Protein AF-A0A059LSE4-F1 (afdb_monomer_lite)

Sequence (154 aa):
MNDGGHTAAQIEDPAGVVIYENKAAPTGHFTFVSGDSEGEYKLCFTARDYPTAQIVRINMDWRVGASAHDWERVAKKDNLNFIETEILKLEALVHEIHMELQTIRRREETMRDITEATNARVAHFSIGVLLVCVGLAGWQLYYLQRFFKRKKIL

Secondary structure (DSSP, 8-state):
-------EEEEE-TTS-EEEEESS-SS--------S--S--EEEEE-SSHHHHHH---------GGGGS-HHHHTTTS---HHHHHHHHHHHHHHHHHHHHHHHHHHHHHHHHHHHHHHHHHHHHHHHHHHHHHHHHHHHHHHHHHHHHHHT--

Radiu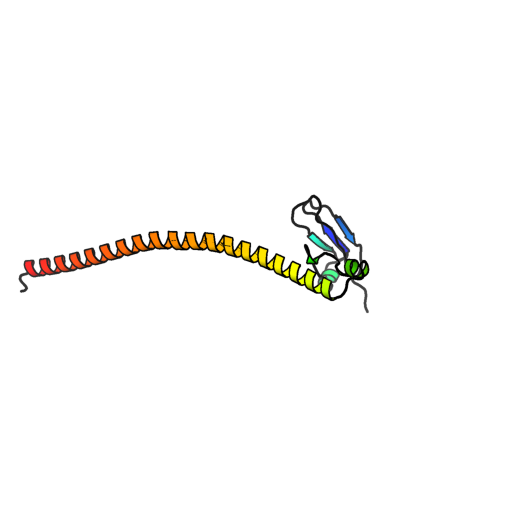s of gyration: 35.2 Å; chains: 1; bounding box: 65×52×97 Å

Foldseek 3Di:
DDDQFFKKKFKAAPVRDTPDIDGGDSDDDDDDDNPPGPDDMDIDIDGPDDVSVVPDDDDDDDDDDPRRDPVVVVPPPDPDDPVVVVVVVVVVVVVVVVVVVVVVVVVVVVVVVVVVVVVVVVVVVVVVVVVVVVVVVVVVVVVVVVVCVVVVPD

pLDDT: mean 77.62, std 14.36, range [34.19, 97.94]

Structure (mmCIF, N/CA/C/O backbone):
data_AF-A0A059LSE4-F1
#
_entry.id   AF-A0A059LSE4-F1
#
loop_
_atom_site.group_PDB
_atom_site.id
_atom_site.type_symbol
_atom_site.label_atom_id
_atom_site.label_alt_id
_atom_site.label_comp_id
_atom_site.label_asym_id
_atom_site.label_entity_id
_atom_site.label_seq_id
_atom_site.pdbx_PDB_ins_code
_atom_site.Cartn_x
_atom_site.Cartn_y
_atom_site.Cartn_z
_atom_site.occupancy
_atom_site.B_iso_or_equiv
_atom_site.auth_seq_id
_atom_site.auth_comp_id
_atom_site.auth_asym_id
_atom_site.auth_atom_id
_atom_site.pdbx_PDB_model_num
ATOM 1 N N . MET A 1 1 ? 33.864 -21.633 -27.897 1.00 34.19 1 MET A N 1
ATOM 2 C CA . MET A 1 1 ? 32.503 -21.825 -27.356 1.00 34.19 1 MET A CA 1
ATOM 3 C C . MET A 1 1 ? 31.979 -20.476 -26.900 1.00 34.19 1 MET A C 1
ATOM 5 O O . MET A 1 1 ? 32.442 -20.002 -25.876 1.00 34.19 1 MET A O 1
ATOM 9 N N . ASN A 1 2 ? 31.116 -19.833 -27.681 1.00 40.62 2 ASN A N 1
ATOM 10 C CA . ASN A 1 2 ? 30.269 -18.718 -27.238 1.00 40.62 2 ASN A CA 1
ATOM 11 C C . ASN A 1 2 ? 29.229 -18.485 -28.338 1.00 40.62 2 ASN A C 1
ATOM 13 O O . ASN A 1 2 ? 29.301 -17.515 -29.087 1.00 40.62 2 ASN A O 1
ATOM 17 N N . ASP A 1 3 ? 28.315 -19.441 -28.485 1.00 43.75 3 ASP A N 1
ATOM 18 C CA . ASP A 1 3 ? 27.163 -19.263 -29.360 1.00 43.75 3 ASP A CA 1
ATOM 19 C C . ASP A 1 3 ? 26.127 -18.437 -28.601 1.00 43.75 3 ASP A C 1
ATOM 21 O O . ASP A 1 3 ? 25.542 -18.881 -27.611 1.00 43.75 3 ASP A O 1
ATOM 25 N N . GLY A 1 4 ? 25.983 -17.184 -29.035 1.00 50.06 4 GLY A N 1
ATOM 26 C CA . GLY A 1 4 ? 24.984 -16.250 -28.543 1.00 50.06 4 GLY A CA 1
ATOM 27 C C . GLY A 1 4 ? 23.594 -16.858 -28.676 1.00 50.06 4 GLY A C 1
ATOM 28 O O . GLY A 1 4 ? 23.140 -17.165 -29.778 1.00 50.06 4 GLY A O 1
ATOM 29 N N . GLY A 1 5 ? 22.936 -17.047 -27.533 1.00 54.81 5 GLY A N 1
ATOM 30 C CA . GLY A 1 5 ? 21.588 -17.587 -27.458 1.00 54.81 5 GLY A CA 1
ATOM 31 C C . GLY A 1 5 ? 20.630 -16.757 -28.306 1.00 54.81 5 GLY A C 1
ATOM 32 O O . GLY A 1 5 ? 20.422 -15.574 -28.055 1.00 54.81 5 GLY A O 1
ATOM 33 N N . HIS A 1 6 ? 20.056 -17.388 -29.325 1.00 65.75 6 HIS A N 1
ATOM 34 C CA . HIS A 1 6 ? 19.029 -16.809 -30.179 1.00 65.75 6 HIS A CA 1
ATOM 35 C C . HIS A 1 6 ? 17.690 -16.760 -29.428 1.00 65.75 6 HIS A C 1
ATOM 37 O O . HIS A 1 6 ? 16.804 -17.573 -29.694 1.00 65.75 6 HIS A O 1
ATOM 43 N N . THR A 1 7 ? 17.541 -15.847 -28.469 1.00 73.81 7 THR A N 1
ATOM 44 C CA . THR A 1 7 ? 16.241 -15.538 -27.866 1.00 73.81 7 THR A CA 1
ATOM 45 C C . THR A 1 7 ? 15.569 -14.395 -28.615 1.00 73.81 7 THR A C 1
ATOM 47 O O . THR A 1 7 ? 16.184 -13.374 -28.912 1.00 73.81 7 THR A O 1
ATOM 50 N N . ALA A 1 8 ? 14.300 -14.580 -28.964 1.00 84.31 8 ALA A N 1
ATOM 51 C CA . ALA A 1 8 ? 13.451 -13.511 -29.470 1.00 84.31 8 ALA A CA 1
ATOM 52 C C . ALA A 1 8 ? 12.744 -12.833 -28.293 1.00 84.31 8 ALA A C 1
ATOM 54 O O . ALA A 1 8 ? 12.374 -13.508 -27.333 1.00 84.31 8 ALA A O 1
ATOM 55 N N . ALA A 1 9 ? 12.555 -11.519 -28.366 1.00 87.44 9 ALA A N 1
ATOM 56 C CA . ALA A 1 9 ? 11.811 -10.757 -27.368 1.00 87.44 9 ALA A CA 1
ATOM 57 C C . ALA A 1 9 ? 10.632 -10.052 -28.042 1.00 87.44 9 ALA A C 1
ATOM 59 O O . ALA A 1 9 ? 10.805 -9.463 -29.109 1.00 87.44 9 ALA A O 1
ATOM 60 N N . GLN A 1 10 ? 9.453 -10.096 -27.428 1.00 89.12 10 GLN A N 1
ATOM 61 C CA . GLN A 1 10 ? 8.264 -9.396 -27.914 1.00 89.12 10 GLN A CA 1
ATOM 62 C C . GLN A 1 10 ? 7.512 -8.723 -26.768 1.00 89.12 10 GLN A C 1
ATOM 64 O O . GLN A 1 10 ? 7.515 -9.231 -25.647 1.00 89.12 10 GLN A O 1
ATOM 69 N N . ILE A 1 11 ? 6.877 -7.589 -27.055 1.00 89.56 11 ILE A N 1
ATOM 70 C CA . ILE A 1 11 ? 6.040 -6.851 -26.108 1.00 89.56 11 ILE A CA 1
ATOM 71 C C . ILE A 1 11 ? 4.602 -6.897 -26.601 1.00 89.56 11 ILE A C 1
ATOM 73 O O . ILE A 1 11 ? 4.337 -6.567 -27.757 1.00 89.56 11 ILE A O 1
ATOM 77 N N . GLU A 1 12 ? 3.693 -7.280 -25.715 1.00 90.44 12 GLU A N 1
ATOM 78 C CA . GLU A 1 12 ? 2.258 -7.358 -25.957 1.00 90.44 12 GLU A CA 1
ATOM 79 C C . GLU A 1 12 ? 1.517 -6.305 -25.125 1.00 90.44 12 GLU A C 1
ATOM 81 O O . GLU A 1 12 ? 1.792 -6.118 -23.937 1.00 90.44 12 GLU A O 1
ATOM 86 N N . ASP A 1 13 ? 0.578 -5.627 -25.777 1.00 88.75 13 ASP A N 1
ATOM 87 C CA . ASP A 1 13 ? -0.390 -4.696 -25.189 1.00 88.75 13 ASP A CA 1
ATOM 88 C C . ASP A 1 13 ? -1.450 -5.451 -24.352 1.00 88.75 13 ASP A C 1
ATOM 90 O O . ASP A 1 13 ? -1.625 -6.658 -24.563 1.00 88.75 13 ASP A O 1
ATOM 94 N N . PRO A 1 14 ? -2.240 -4.800 -23.470 1.00 89.62 14 PRO A N 1
ATOM 95 C CA . PRO A 1 14 ? -3.308 -5.462 -22.715 1.00 89.62 14 PRO A CA 1
ATOM 96 C C . PRO A 1 14 ? -4.363 -6.134 -23.605 1.00 89.62 14 PRO A C 1
ATOM 98 O O . PRO A 1 14 ? -5.000 -7.103 -23.193 1.00 89.62 14 PRO A O 1
ATOM 101 N N . ALA A 1 15 ? -4.522 -5.662 -24.847 1.00 88.38 15 ALA A N 1
ATOM 102 C CA . ALA A 1 15 ? -5.375 -6.279 -25.863 1.00 88.38 15 ALA A CA 1
ATOM 103 C C . ALA A 1 15 ? -4.770 -7.549 -26.510 1.00 88.38 15 ALA A C 1
ATOM 105 O O . ALA A 1 15 ? -5.416 -8.174 -27.351 1.00 88.38 15 ALA A O 1
ATOM 106 N N . GLY A 1 16 ? -3.541 -7.933 -26.149 1.00 85.44 16 GLY A N 1
ATOM 107 C CA . GLY A 1 16 ? -2.811 -9.071 -26.719 1.00 85.44 16 GLY A CA 1
ATOM 108 C C . GLY A 1 16 ? -2.168 -8.788 -28.079 1.00 85.44 16 GLY A C 1
ATOM 109 O O . GLY A 1 16 ? -1.793 -9.716 -28.793 1.00 85.44 16 GLY A O 1
ATOM 110 N N . VAL A 1 17 ? -2.058 -7.517 -28.470 1.00 88.25 17 VAL A N 1
ATOM 111 C CA . VAL A 1 17 ? -1.419 -7.110 -29.727 1.00 88.25 17 VAL A CA 1
ATOM 112 C C . VAL A 1 17 ? 0.081 -6.950 -29.503 1.00 88.25 17 VAL A C 1
ATOM 114 O O . VAL A 1 17 ? 0.497 -6.237 -28.593 1.00 88.25 17 VAL A O 1
ATOM 117 N N . VAL A 1 18 ? 0.899 -7.579 -30.351 1.00 88.31 18 VAL A N 1
ATOM 118 C CA . VAL A 1 18 ? 2.358 -7.413 -30.312 1.00 88.31 18 VAL A CA 1
ATOM 119 C C . VAL A 1 18 ? 2.719 -6.024 -30.840 1.00 88.31 18 VAL A C 1
ATOM 121 O O . VAL A 1 18 ? 2.571 -5.746 -32.030 1.00 88.31 18 VAL A O 1
ATOM 124 N N . ILE A 1 19 ? 3.195 -5.153 -29.953 1.00 87.00 19 ILE A N 1
ATOM 125 C CA . ILE A 1 19 ? 3.579 -3.768 -30.271 1.00 87.00 19 ILE A CA 1
ATOM 126 C C . ILE A 1 19 ? 5.065 -3.633 -30.602 1.00 87.00 19 ILE A C 1
ATOM 128 O O . ILE A 1 19 ? 5.476 -2.678 -31.259 1.00 87.00 19 ILE A O 1
ATOM 132 N N . TYR A 1 20 ? 5.881 -4.593 -30.170 1.00 84.94 20 TYR A N 1
ATOM 133 C CA . TYR A 1 20 ? 7.304 -4.631 -30.477 1.00 84.94 20 TYR A CA 1
ATOM 134 C C . TYR A 1 20 ? 7.786 -6.072 -30.594 1.00 84.94 20 TYR A C 1
ATOM 136 O O . TYR A 1 20 ? 7.433 -6.912 -29.770 1.00 84.94 20 TYR A O 1
ATOM 144 N N . GLU A 1 21 ? 8.622 -6.350 -31.591 1.00 84.12 21 GLU A N 1
ATOM 145 C CA . GLU A 1 21 ? 9.219 -7.665 -31.812 1.00 84.12 21 GLU A CA 1
ATOM 146 C C . GLU A 1 21 ? 10.693 -7.497 -32.197 1.00 84.12 21 GLU A C 1
ATOM 148 O O . GLU A 1 21 ? 11.034 -6.763 -33.126 1.00 84.12 21 GLU A O 1
ATOM 153 N N . ASN A 1 22 ? 11.576 -8.209 -31.500 1.00 81.88 22 ASN A N 1
ATOM 154 C CA . ASN A 1 22 ? 12.987 -8.305 -31.835 1.00 81.88 22 ASN A CA 1
ATOM 155 C C . ASN A 1 22 ? 13.372 -9.769 -32.068 1.00 81.88 22 ASN A C 1
ATOM 157 O O . ASN A 1 22 ? 13.360 -10.605 -31.158 1.00 81.88 22 ASN A O 1
ATOM 161 N N . LYS A 1 23 ? 13.735 -10.068 -33.317 1.00 72.81 23 LYS A N 1
ATOM 162 C CA . LYS A 1 23 ? 14.157 -11.399 -33.749 1.00 72.81 23 LYS A CA 1
ATOM 163 C C . LYS A 1 23 ? 15.658 -11.558 -33.513 1.00 72.81 23 LYS A C 1
ATOM 165 O O . LYS A 1 23 ? 16.465 -11.184 -34.357 1.00 72.81 23 LYS A O 1
ATOM 170 N N . ALA A 1 24 ? 16.001 -12.185 -32.388 1.00 65.19 24 ALA A N 1
ATOM 171 C CA . ALA A 1 24 ? 17.331 -12.713 -32.083 1.00 65.19 24 ALA A CA 1
ATOM 172 C C . ALA A 1 24 ? 18.467 -11.673 -31.984 1.00 65.19 24 ALA A C 1
ATOM 174 O O . ALA A 1 24 ? 19.526 -11.851 -32.589 1.00 65.19 24 ALA A O 1
ATOM 175 N N . ALA A 1 25 ? 18.278 -10.627 -31.174 1.00 65.06 25 ALA A N 1
ATOM 176 C CA . ALA A 1 25 ? 19.371 -9.764 -30.726 1.00 65.06 25 ALA A CA 1
ATOM 177 C C . ALA A 1 25 ? 19.902 -10.207 -29.343 1.00 65.06 25 ALA A C 1
ATOM 179 O O . ALA A 1 25 ? 19.101 -10.464 -28.445 1.00 65.06 25 ALA A O 1
ATOM 180 N N . PRO A 1 26 ? 21.233 -10.262 -29.132 1.00 68.81 26 PRO A N 1
ATOM 181 C CA . PRO A 1 26 ? 21.818 -10.625 -27.836 1.00 68.81 26 PRO A CA 1
ATOM 182 C C . PRO A 1 26 ? 21.615 -9.540 -26.768 1.00 68.81 26 PRO A C 1
ATOM 184 O O . PRO A 1 26 ? 21.599 -9.835 -25.576 1.00 68.81 26 PRO A O 1
ATOM 187 N N . THR A 1 27 ? 21.468 -8.285 -27.189 1.00 74.56 27 THR A N 1
ATOM 188 C CA . THR A 1 27 ? 21.183 -7.132 -26.336 1.00 74.56 27 THR A CA 1
ATOM 189 C C . THR A 1 27 ? 20.265 -6.172 -27.082 1.00 74.56 27 THR A C 1
ATOM 191 O O . THR A 1 27 ? 20.339 -6.035 -28.304 1.00 74.56 27 THR A O 1
ATOM 194 N N . GLY A 1 28 ? 19.389 -5.496 -26.347 1.00 75.00 28 GLY A N 1
ATOM 195 C CA . GLY A 1 28 ? 18.487 -4.501 -26.905 1.00 75.00 28 GLY A CA 1
ATOM 196 C C . GLY A 1 28 ? 17.904 -3.626 -25.808 1.00 75.00 28 GLY A C 1
ATOM 197 O O . GLY A 1 28 ? 17.703 -4.086 -24.687 1.00 75.00 28 GLY A O 1
ATOM 198 N N . HIS A 1 29 ? 17.645 -2.368 -26.145 1.00 81.00 29 HIS A N 1
ATOM 199 C CA . HIS A 1 29 ? 16.875 -1.451 -25.320 1.00 81.00 29 HIS A CA 1
ATOM 200 C C . HIS A 1 29 ? 15.679 -0.978 -26.140 1.00 81.00 29 HIS A C 1
ATOM 202 O O . HIS A 1 29 ? 15.817 -0.594 -27.302 1.00 81.00 29 HIS A O 1
ATOM 208 N N . PHE A 1 30 ? 14.505 -1.051 -25.530 1.00 76.81 30 PHE A N 1
ATOM 209 C CA . PHE A 1 30 ? 13.250 -0.586 -26.087 1.00 76.81 30 PHE A CA 1
ATOM 210 C C . PHE A 1 30 ? 12.585 0.366 -25.099 1.00 76.81 30 PHE A C 1
ATOM 212 O O . PHE A 1 30 ? 12.589 0.128 -23.892 1.00 76.81 30 PHE A O 1
ATOM 219 N N . THR A 1 31 ? 11.998 1.423 -25.647 1.00 80.81 31 THR A N 1
ATOM 220 C CA . THR A 1 31 ? 11.215 2.415 -24.915 1.00 80.81 31 THR A CA 1
ATOM 221 C C . THR A 1 31 ? 9.921 2.601 -25.680 1.00 80.81 31 THR A C 1
ATOM 223 O O . THR A 1 31 ? 9.940 2.827 -26.890 1.00 80.81 31 THR A O 1
ATOM 226 N N . PHE A 1 32 ? 8.800 2.485 -24.982 1.00 77.75 32 PHE A N 1
ATOM 227 C CA . PHE A 1 32 ? 7.477 2.711 -25.541 1.00 77.75 32 PHE A CA 1
ATOM 228 C C . PHE A 1 32 ? 6.651 3.520 -24.548 1.00 77.75 32 PHE A C 1
ATOM 230 O O . PHE A 1 32 ? 6.942 3.553 -23.352 1.00 77.75 32 PHE A O 1
ATOM 237 N N . VAL A 1 33 ? 5.636 4.198 -25.062 1.00 80.75 33 VAL A N 1
ATOM 238 C CA . VAL A 1 33 ? 4.661 4.918 -24.247 1.00 80.75 33 VAL A CA 1
ATOM 239 C C . VAL A 1 33 ? 3.396 4.075 -24.238 1.00 80.75 33 VAL A C 1
ATOM 241 O O . VAL A 1 33 ? 2.964 3.623 -25.299 1.00 80.75 33 VAL A O 1
ATOM 244 N N . SER A 1 34 ? 2.821 3.848 -23.057 1.00 76.81 34 SER A N 1
ATOM 245 C CA . SER A 1 34 ? 1.477 3.286 -22.926 1.00 76.81 34 SER A CA 1
ATOM 246 C C . SER A 1 34 ? 0.504 4.270 -23.578 1.00 76.81 34 SER A C 1
ATOM 248 O O . SER A 1 34 ? 0.293 5.354 -23.037 1.00 76.81 34 SER A O 1
ATOM 250 N N . GLY A 1 35 ? 0.041 3.962 -24.790 1.00 73.06 35 GLY A N 1
ATOM 251 C CA . GLY A 1 35 ? -0.856 4.820 -25.567 1.00 73.06 35 GLY A CA 1
ATOM 252 C C . GLY A 1 35 ? -2.283 4.796 -25.015 1.00 73.06 35 GLY A C 1
ATOM 253 O O . GLY A 1 35 ? -2.499 5.010 -23.828 1.00 73.06 35 GLY A O 1
ATOM 254 N N . ASP A 1 36 ? -3.256 4.495 -25.878 1.00 65.19 36 ASP A N 1
ATOM 255 C CA . ASP A 1 36 ? -4.688 4.477 -25.528 1.00 65.19 36 ASP A CA 1
ATOM 256 C C . ASP A 1 36 ? -5.131 3.232 -24.728 1.00 65.19 36 ASP A C 1
ATOM 258 O O . ASP A 1 36 ? -6.263 3.165 -24.247 1.00 65.19 36 ASP A O 1
ATOM 262 N N . SER A 1 37 ? -4.255 2.234 -24.583 1.00 67.31 37 SER A N 1
ATOM 263 C CA . SER A 1 37 ? -4.546 0.981 -23.882 1.00 67.31 37 SER A CA 1
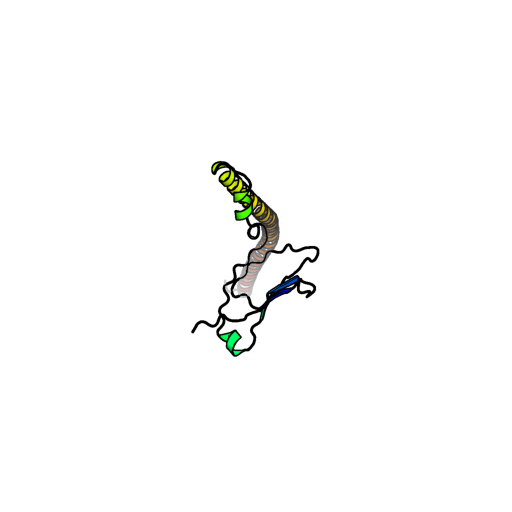ATOM 264 C C . SER A 1 37 ? -4.074 1.039 -22.427 1.00 67.31 37 SER A C 1
ATOM 266 O O . SER A 1 37 ? -2.889 0.849 -22.128 1.00 67.31 37 SER A O 1
ATOM 268 N N . GLU A 1 38 ? -5.009 1.270 -21.504 1.00 75.81 38 GLU A N 1
ATOM 269 C CA . GLU A 1 38 ? -4.781 1.089 -20.067 1.00 75.81 38 GLU A CA 1
ATOM 270 C C . GLU A 1 38 ? -4.817 -0.405 -19.708 1.00 75.81 38 GLU A C 1
ATOM 272 O O . GLU A 1 38 ? -5.784 -1.107 -20.010 1.00 75.81 38 GLU A O 1
ATOM 277 N N . GLY A 1 39 ? -3.775 -0.910 -19.044 1.00 82.56 39 GLY A N 1
ATOM 278 C CA . GLY A 1 39 ? -3.755 -2.288 -18.554 1.00 82.56 39 GLY A CA 1
ATOM 279 C C . GLY A 1 39 ? -2.359 -2.887 -18.406 1.00 82.56 39 GLY A C 1
ATOM 280 O O . GLY A 1 39 ? -1.355 -2.179 -18.340 1.00 82.56 39 GLY A O 1
ATOM 281 N N . GLU A 1 40 ? -2.309 -4.218 -18.332 1.00 85.62 40 GLU A N 1
ATOM 282 C CA . GLU A 1 40 ? -1.076 -4.990 -18.170 1.00 85.62 40 GLU A CA 1
ATOM 283 C C . GLU A 1 40 ? -0.370 -5.236 -19.511 1.00 85.62 40 GLU A C 1
ATOM 285 O O . GLU A 1 40 ? -0.915 -5.887 -20.402 1.00 85.62 40 GLU A O 1
ATOM 290 N N . T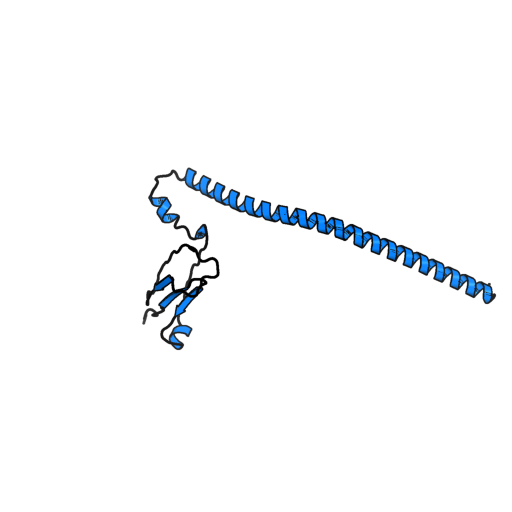YR A 1 41 ? 0.871 -4.765 -19.617 1.00 87.25 41 TYR A N 1
ATOM 291 C CA . TYR A 1 41 ? 1.758 -5.047 -20.743 1.00 87.25 41 TYR A CA 1
ATOM 292 C C . TYR A 1 41 ? 2.644 -6.249 -20.418 1.00 87.25 41 TYR A C 1
ATOM 294 O O . TYR A 1 41 ? 3.149 -6.368 -19.299 1.00 87.25 41 TYR A O 1
ATOM 302 N N . LYS A 1 42 ? 2.879 -7.120 -21.401 1.00 89.81 42 LYS A N 1
ATOM 303 C CA . LYS A 1 42 ? 3.688 -8.335 -21.223 1.00 89.81 42 LYS A CA 1
ATOM 304 C C . LYS A 1 42 ? 4.951 -8.271 -22.061 1.00 89.81 42 LYS A C 1
ATOM 306 O O . LYS A 1 42 ? 4.893 -7.952 -23.242 1.00 89.81 42 LYS A O 1
ATOM 311 N N . LEU A 1 43 ? 6.084 -8.624 -21.460 1.00 88.75 43 LEU A N 1
ATOM 312 C CA . LEU A 1 43 ? 7.351 -8.833 -22.158 1.00 88.75 43 LEU A CA 1
ATOM 313 C C . LEU A 1 43 ? 7.662 -10.331 -22.180 1.00 88.75 43 LEU A C 1
ATOM 315 O O . LEU A 1 43 ? 7.899 -10.948 -21.141 1.00 88.75 43 LEU A O 1
ATOM 319 N N . CYS A 1 44 ? 7.667 -10.907 -23.375 1.00 88.75 44 CYS A N 1
ATOM 320 C CA . CYS A 1 44 ? 7.824 -12.335 -23.601 1.00 88.75 44 CYS A CA 1
ATOM 321 C C . CYS A 1 44 ? 9.190 -12.620 -24.238 1.00 88.75 44 CYS A C 1
ATOM 323 O O . CYS A 1 44 ? 9.528 -12.049 -25.276 1.00 88.75 44 CYS A O 1
ATOM 325 N N . PHE A 1 45 ? 9.954 -13.546 -23.650 1.00 88.00 45 PHE A N 1
ATOM 326 C CA . PHE A 1 45 ? 11.200 -14.059 -24.222 1.00 88.00 45 PHE A CA 1
ATOM 327 C C . PHE A 1 45 ? 10.993 -15.485 -24.732 1.00 88.00 45 PHE A C 1
ATOM 329 O O . PHE A 1 45 ? 10.618 -16.375 -23.971 1.00 88.00 45 PHE A O 1
ATOM 336 N N . THR A 1 46 ? 11.269 -15.710 -26.012 1.00 86.75 46 THR A N 1
ATOM 337 C CA . THR A 1 46 ? 11.082 -17.004 -26.675 1.00 86.75 46 THR A CA 1
ATOM 338 C C . THR A 1 46 ? 12.430 -17.587 -27.080 1.00 86.75 46 THR A C 1
ATOM 340 O O . THR A 1 46 ? 13.209 -16.946 -27.785 1.00 86.75 46 THR A O 1
ATOM 343 N N . ALA A 1 47 ? 12.703 -18.818 -26.651 1.00 85.38 47 ALA A N 1
ATOM 344 C CA . ALA A 1 47 ? 13.851 -19.606 -27.094 1.00 85.38 47 ALA A CA 1
ATOM 345 C C . ALA A 1 47 ? 13.439 -20.580 -28.209 1.00 85.38 47 ALA A C 1
ATOM 347 O O . ALA A 1 47 ? 12.274 -20.960 -28.311 1.00 85.38 47 ALA A O 1
ATOM 348 N N . ARG A 1 48 ? 14.401 -21.004 -29.038 1.00 82.44 48 ARG A N 1
ATOM 349 C CA . ARG A 1 48 ? 14.145 -21.945 -30.146 1.00 82.44 48 ARG A CA 1
ATOM 350 C C . ARG A 1 48 ? 13.710 -23.333 -29.669 1.00 82.44 48 ARG A C 1
ATOM 352 O O . ARG A 1 48 ? 12.939 -23.996 -30.353 1.00 82.44 48 ARG A O 1
ATOM 359 N N . ASP A 1 49 ? 14.215 -23.765 -28.520 1.00 83.75 49 ASP A N 1
ATOM 360 C CA . ASP A 1 49 ? 14.029 -25.107 -27.980 1.00 83.75 49 ASP A CA 1
ATOM 361 C C . ASP A 1 49 ? 14.117 -25.115 -26.446 1.00 83.75 49 ASP A C 1
ATOM 363 O O . ASP A 1 49 ? 14.677 -24.209 -25.821 1.00 83.75 49 ASP A O 1
ATOM 367 N N . TYR A 1 50 ? 13.546 -26.156 -25.835 1.00 82.81 50 TYR A N 1
ATOM 368 C CA . TYR A 1 50 ? 13.479 -26.309 -24.381 1.00 82.81 50 TYR A CA 1
ATOM 369 C C . TYR A 1 50 ? 14.861 -26.419 -23.702 1.00 82.81 50 TYR A C 1
ATOM 371 O O . TYR A 1 50 ? 15.068 -25.733 -22.701 1.00 82.81 50 TYR A O 1
ATOM 379 N N . PRO A 1 51 ? 15.834 -27.196 -24.224 1.00 83.31 51 PRO A N 1
ATOM 380 C CA . PRO A 1 51 ? 17.195 -27.203 -23.683 1.00 83.31 51 PRO A CA 1
ATOM 381 C C . PRO A 1 51 ? 17.845 -25.818 -23.684 1.00 83.31 51 PRO A C 1
ATOM 383 O O . PRO A 1 51 ? 18.402 -25.407 -22.666 1.00 83.31 51 PRO A O 1
ATOM 386 N N . THR A 1 52 ? 17.721 -25.067 -24.783 1.00 80.50 52 THR A N 1
ATOM 387 C CA . THR A 1 52 ? 18.207 -23.683 -24.852 1.00 80.50 52 THR A CA 1
ATOM 388 C C . THR A 1 52 ? 17.521 -22.800 -23.809 1.00 80.50 52 THR A C 1
ATOM 390 O O . THR A 1 52 ? 18.193 -22.029 -23.126 1.00 80.50 52 THR A O 1
ATOM 393 N N . ALA A 1 53 ? 16.210 -22.948 -23.600 1.00 79.25 53 ALA A N 1
ATOM 394 C CA . ALA A 1 53 ? 15.489 -22.187 -22.580 1.00 79.25 53 ALA A CA 1
ATOM 395 C C . ALA A 1 53 ? 16.014 -22.431 -21.150 1.00 79.25 53 ALA A C 1
ATOM 397 O O . ALA A 1 53 ? 15.980 -21.518 -20.331 1.00 79.25 53 ALA A O 1
ATOM 398 N N . GLN A 1 54 ? 16.527 -23.628 -20.845 1.00 81.19 54 GLN A N 1
ATOM 399 C CA . GLN A 1 54 ? 17.044 -23.951 -19.508 1.00 81.19 54 GLN A CA 1
ATOM 400 C C . GLN A 1 54 ? 18.417 -23.338 -19.207 1.00 81.19 54 GLN A C 1
ATOM 402 O O . GLN A 1 54 ? 18.751 -23.123 -18.042 1.00 81.19 54 GLN A O 1
ATOM 407 N N . ILE A 1 55 ? 19.229 -23.084 -20.235 1.00 81.75 55 ILE A N 1
ATOM 408 C CA . ILE A 1 55 ? 20.610 -22.598 -20.075 1.00 81.75 55 ILE A CA 1
ATOM 409 C C . ILE A 1 55 ? 20.755 -21.094 -20.315 1.00 81.75 55 ILE A C 1
ATOM 411 O O . ILE A 1 55 ? 21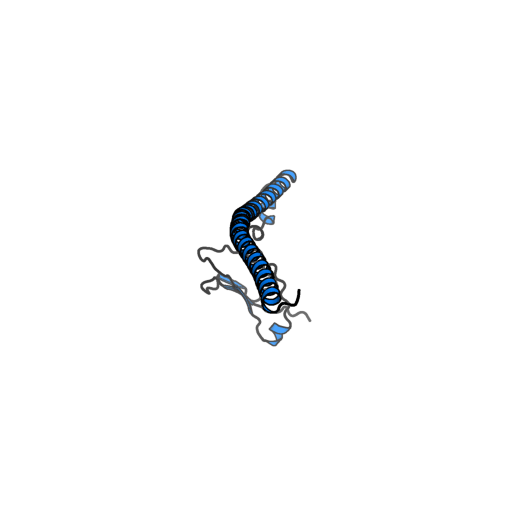.761 -20.502 -19.914 1.00 81.75 55 ILE A O 1
ATOM 415 N N . VAL A 1 56 ? 19.777 -20.468 -20.973 1.00 81.19 56 VAL A N 1
ATOM 416 C CA . VAL A 1 56 ? 19.812 -19.036 -21.266 1.00 81.19 56 VAL A CA 1
ATOM 417 C C . VAL A 1 56 ? 19.655 -18.226 -19.982 1.00 81.19 56 VAL A C 1
ATOM 419 O O . VAL A 1 56 ? 18.751 -18.439 -19.178 1.00 81.19 56 VAL A O 1
ATOM 422 N N . ARG A 1 57 ? 20.541 -17.241 -19.815 1.00 82.88 57 ARG A N 1
ATOM 423 C CA . ARG A 1 57 ? 20.450 -16.225 -18.766 1.00 82.88 57 ARG A CA 1
ATOM 424 C C . ARG A 1 57 ? 20.021 -14.907 -19.386 1.00 82.88 57 ARG A C 1
ATOM 426 O O . ARG A 1 57 ? 20.684 -14.418 -20.295 1.00 82.88 57 ARG A O 1
ATOM 433 N N . ILE A 1 58 ? 18.940 -14.337 -18.869 1.00 82.94 58 ILE A N 1
ATOM 434 C CA . ILE A 1 58 ? 18.402 -13.051 -19.314 1.00 82.94 58 ILE A CA 1
ATOM 435 C C . ILE A 1 58 ? 18.635 -12.050 -18.190 1.00 82.94 58 ILE A C 1
ATOM 437 O O . ILE A 1 58 ? 18.198 -12.275 -17.063 1.00 82.94 58 ILE A O 1
ATOM 441 N N . ASN A 1 59 ? 19.348 -10.968 -18.494 1.00 84.88 59 ASN A N 1
ATOM 442 C CA . ASN A 1 59 ? 19.463 -9.824 -17.601 1.00 84.88 59 ASN A CA 1
ATOM 443 C C . ASN A 1 59 ? 18.545 -8.717 -18.121 1.00 84.88 59 ASN A C 1
ATOM 445 O O . ASN A 1 59 ? 18.655 -8.335 -19.285 1.00 84.88 59 ASN A O 1
ATOM 449 N N . MET A 1 60 ? 17.636 -8.238 -17.278 1.00 83.12 60 MET A N 1
ATOM 450 C CA . MET A 1 60 ? 16.595 -7.290 -17.657 1.00 83.12 60 MET A CA 1
ATOM 451 C C . MET A 1 60 ? 16.513 -6.170 -16.623 1.00 83.12 60 MET A C 1
ATOM 453 O O . MET A 1 60 ? 16.336 -6.434 -15.437 1.00 83.12 60 MET A O 1
ATOM 457 N N . ASP A 1 61 ? 16.596 -4.930 -17.098 1.00 84.81 61 ASP A N 1
ATOM 458 C CA . ASP A 1 61 ? 16.299 -3.720 -16.332 1.00 84.81 61 ASP A CA 1
ATOM 459 C C . ASP A 1 61 ? 14.965 -3.170 -16.863 1.00 84.81 61 ASP A C 1
ATOM 461 O O . ASP A 1 61 ? 14.855 -2.830 -18.042 1.00 84.81 61 ASP A O 1
ATOM 465 N N . TRP A 1 62 ? 13.927 -3.190 -16.024 1.00 84.56 62 TRP A N 1
ATOM 466 C CA . TRP A 1 62 ? 12.579 -2.746 -16.381 1.00 84.56 62 TRP A CA 1
ATOM 467 C C . TRP A 1 62 ? 12.258 -1.445 -15.650 1.00 84.56 62 TRP A C 1
ATOM 469 O O . TRP A 1 62 ? 12.225 -1.415 -14.417 1.00 84.56 62 TRP A O 1
ATOM 479 N N . ARG A 1 63 ? 11.988 -0.376 -16.407 1.00 82.75 63 ARG A N 1
ATOM 480 C CA . ARG A 1 63 ? 11.687 0.958 -15.869 1.00 82.75 63 ARG A CA 1
ATOM 481 C C . ARG A 1 63 ? 10.339 1.448 -16.370 1.00 82.75 63 ARG A C 1
ATOM 483 O O . ARG A 1 63 ? 10.021 1.295 -17.544 1.00 82.75 63 ARG A O 1
ATOM 490 N N . VAL A 1 64 ? 9.566 2.068 -15.480 1.00 81.00 64 VAL A N 1
ATOM 491 C CA . VAL A 1 64 ? 8.233 2.622 -15.768 1.00 81.00 64 VAL A CA 1
ATOM 492 C C . VAL A 1 64 ? 8.161 4.054 -15.239 1.00 81.00 64 VAL A C 1
ATOM 494 O O . VAL A 1 64 ? 8.821 4.393 -14.257 1.00 81.00 64 VAL A O 1
ATOM 497 N N . GLY A 1 65 ? 7.363 4.907 -15.885 1.00 71.25 65 GLY A N 1
ATOM 498 C CA . GLY A 1 65 ? 7.132 6.280 -15.433 1.00 71.25 65 GLY A CA 1
ATOM 499 C C . GLY A 1 65 ? 8.367 7.175 -15.577 1.00 71.25 65 GLY A C 1
ATOM 500 O O . GLY A 1 65 ? 9.102 7.082 -16.559 1.00 71.25 65 GLY A O 1
ATOM 501 N N . ALA A 1 66 ? 8.606 8.048 -14.596 1.00 60.25 66 ALA A N 1
ATOM 502 C CA . ALA A 1 66 ? 9.693 9.035 -14.627 1.00 60.25 66 ALA A CA 1
ATOM 503 C C . ALA A 1 66 ? 11.103 8.410 -14.724 1.00 60.25 66 ALA A C 1
ATOM 505 O O . ALA A 1 66 ? 12.036 9.045 -15.219 1.00 60.25 66 ALA A O 1
ATOM 506 N N . SER A 1 67 ? 11.257 7.150 -14.305 1.00 57.72 67 SER A N 1
ATOM 507 C CA . SER A 1 67 ? 12.511 6.393 -14.396 1.00 57.72 67 SER A CA 1
ATOM 508 C C . SER A 1 67 ? 12.786 5.812 -15.791 1.00 57.72 67 SER A C 1
ATOM 510 O O . SER A 1 67 ? 13.908 5.379 -16.043 1.00 57.72 67 SER A O 1
ATOM 512 N N . ALA A 1 68 ? 11.794 5.792 -16.691 1.00 58.06 68 ALA A N 1
ATOM 513 C CA . ALA A 1 68 ? 11.933 5.328 -18.077 1.00 58.06 68 ALA A CA 1
ATOM 514 C C . ALA A 1 68 ? 12.357 6.444 -19.054 1.00 58.06 68 ALA A C 1
ATOM 516 O O . ALA A 1 68 ? 12.636 6.178 -20.221 1.00 58.06 68 ALA A O 1
ATOM 517 N N . HIS A 1 69 ? 12.376 7.701 -18.600 1.00 56.94 69 HIS A N 1
ATOM 518 C CA . HIS A 1 69 ? 12.788 8.833 -19.421 1.00 56.94 69 HIS A CA 1
ATOM 519 C C . HIS A 1 69 ? 14.320 8.843 -19.551 1.00 56.94 69 HIS A C 1
ATOM 521 O O . HIS A 1 69 ? 15.027 8.881 -18.546 1.00 56.94 69 HIS A O 1
ATOM 527 N N . ASP A 1 70 ? 14.843 8.806 -20.779 1.00 56.28 70 ASP A N 1
ATOM 528 C CA . ASP A 1 70 ? 16.279 8.914 -21.076 1.00 56.28 70 ASP A CA 1
ATOM 529 C C . ASP A 1 70 ? 16.793 10.332 -20.760 1.00 56.28 70 ASP A C 1
ATOM 531 O O . ASP A 1 70 ? 17.006 11.175 -21.640 1.00 56.28 70 ASP A O 1
ATOM 535 N N . TRP A 1 71 ? 17.024 10.606 -19.476 1.00 51.06 71 TRP A N 1
ATOM 536 C CA . TRP A 1 71 ? 17.618 11.852 -18.988 1.00 51.06 71 TRP A CA 1
ATOM 537 C C . TRP A 1 71 ? 19.016 12.110 -19.586 1.00 51.06 71 TRP A C 1
ATOM 539 O O . TRP A 1 71 ? 19.445 13.259 -19.693 1.00 51.06 71 TRP A O 1
ATOM 549 N N . GLU A 1 72 ? 19.702 11.067 -20.071 1.00 52.88 72 GLU A N 1
ATOM 550 C CA . GLU A 1 72 ? 21.001 11.161 -20.755 1.00 52.88 72 GLU A CA 1
ATOM 551 C C . GLU A 1 72 ? 20.931 11.898 -22.105 1.00 52.88 72 GLU A C 1
ATOM 553 O O . GLU A 1 72 ? 21.887 12.567 -22.504 1.00 52.88 72 GLU A O 1
ATOM 558 N N . ARG A 1 73 ? 19.791 11.837 -22.810 1.00 51.59 73 ARG A N 1
ATOM 559 C CA . ARG A 1 73 ? 19.599 12.560 -24.082 1.00 51.59 73 ARG A CA 1
ATOM 560 C C . ARG A 1 73 ? 19.189 14.016 -23.872 1.00 51.59 73 ARG A C 1
ATOM 562 O O . ARG A 1 73 ? 19.498 14.850 -24.722 1.00 51.59 73 ARG A O 1
ATOM 569 N N . VAL A 1 74 ? 18.553 14.325 -22.741 1.00 48.97 74 VAL A N 1
ATOM 570 C CA . VAL A 1 74 ? 18.228 15.699 -22.322 1.00 48.97 74 VAL A CA 1
ATOM 571 C C . VAL A 1 74 ? 19.491 16.422 -21.836 1.00 48.97 74 VAL A C 1
ATOM 573 O O . VAL A 1 74 ? 19.727 17.563 -22.224 1.00 48.97 74 VAL A O 1
ATOM 576 N N . ALA A 1 75 ? 20.381 15.724 -21.120 1.00 45.88 75 ALA A N 1
ATOM 577 C CA . ALA A 1 75 ? 21.651 16.270 -20.625 1.00 45.88 75 ALA A CA 1
ATOM 578 C C . ALA A 1 75 ? 22.622 16.740 -21.727 1.00 45.88 75 ALA A C 1
ATOM 580 O O . ALA A 1 75 ? 23.550 17.497 -21.454 1.00 45.88 75 ALA A O 1
ATOM 581 N N . LYS A 1 76 ? 22.429 16.302 -22.978 1.00 50.38 76 LYS A N 1
ATOM 582 C CA . LYS A 1 76 ? 23.297 16.669 -24.106 1.00 50.38 76 LYS A CA 1
ATOM 583 C C . LYS A 1 76 ? 22.755 17.817 -24.961 1.00 50.38 76 LYS A C 1
ATOM 585 O O . LYS A 1 76 ? 23.462 18.252 -25.869 1.00 50.38 76 LYS A O 1
ATOM 590 N N . LYS A 1 77 ? 21.517 18.277 -24.723 1.00 49.47 77 LYS A N 1
ATOM 591 C CA . LYS A 1 77 ? 20.864 19.281 -25.579 1.00 49.47 77 LYS A CA 1
ATOM 592 C C . LYS A 1 77 ? 20.904 20.704 -25.026 1.00 49.47 77 LYS A C 1
ATOM 594 O O . LYS A 1 77 ? 20.922 21.622 -25.836 1.00 49.47 77 LYS A O 1
ATOM 599 N N . ASP A 1 78 ? 21.047 20.890 -23.717 1.00 48.28 78 ASP A N 1
ATOM 600 C CA . ASP A 1 78 ? 21.129 22.223 -23.121 1.00 48.28 78 ASP A CA 1
ATOM 601 C C . ASP A 1 78 ? 22.324 22.314 -22.168 1.00 48.28 78 ASP A C 1
ATOM 603 O O . ASP A 1 78 ? 22.411 21.593 -21.177 1.00 48.28 78 ASP A O 1
ATOM 607 N N . ASN A 1 79 ? 23.282 23.186 -22.492 1.00 49.09 79 ASN A N 1
ATOM 608 C CA . ASN A 1 79 ? 24.415 23.533 -21.633 1.00 49.09 79 ASN A CA 1
ATOM 609 C C . ASN A 1 79 ? 23.907 24.212 -20.347 1.00 49.09 79 ASN A C 1
ATOM 611 O O . ASN A 1 79 ? 23.926 25.438 -20.255 1.00 49.09 79 ASN A O 1
ATOM 615 N N . LEU A 1 80 ? 23.443 23.442 -19.365 1.00 55.22 80 LEU A N 1
ATOM 616 C CA . LEU A 1 80 ? 23.009 23.969 -18.072 1.00 55.22 80 LEU A CA 1
ATOM 617 C C . LEU A 1 80 ? 24.062 23.674 -17.006 1.00 55.22 80 LEU A C 1
ATOM 619 O O . LEU A 1 80 ? 24.581 22.561 -16.893 1.00 55.22 80 LEU A O 1
ATOM 623 N N . ASN A 1 81 ? 24.406 24.717 -16.246 1.00 60.28 81 ASN A N 1
ATOM 624 C CA . ASN A 1 81 ? 25.344 24.653 -15.131 1.00 60.28 81 ASN A CA 1
ATOM 625 C C . ASN A 1 81 ? 24.904 23.553 -14.160 1.00 60.28 81 ASN A C 1
ATOM 627 O O . ASN A 1 81 ? 23.748 23.513 -13.753 1.00 60.28 81 ASN A O 1
ATOM 631 N N . PHE A 1 82 ? 25.852 22.71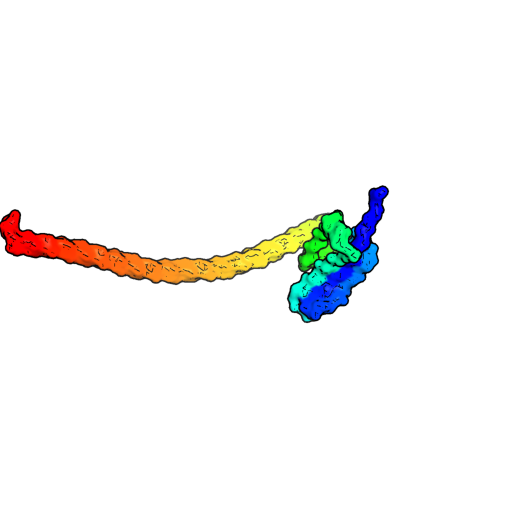9 -13.732 1.00 59.53 82 PHE A N 1
ATOM 632 C CA . PHE A 1 82 ? 25.696 21.612 -12.775 1.00 59.53 82 PHE A CA 1
ATOM 633 C C . PHE A 1 82 ? 24.831 21.922 -11.531 1.00 59.53 82 PHE A C 1
ATOM 635 O O . PHE A 1 82 ? 24.293 21.023 -10.904 1.00 59.53 82 PHE A O 1
ATOM 642 N N . ILE A 1 83 ? 24.680 23.194 -11.161 1.00 72.00 83 ILE A N 1
ATOM 643 C CA . ILE A 1 83 ? 23.866 23.640 -10.024 1.00 72.00 83 ILE A CA 1
ATOM 644 C C . ILE A 1 83 ? 22.357 23.575 -10.322 1.00 72.00 83 ILE A C 1
ATOM 646 O O . ILE A 1 83 ? 21.574 23.228 -9.443 1.00 72.00 83 ILE A O 1
ATOM 650 N N . GLU A 1 84 ? 21.931 23.883 -11.546 1.00 69.94 84 GLU A N 1
ATOM 651 C CA . GLU A 1 84 ? 20.510 23.902 -11.920 1.00 69.94 84 GLU A CA 1
ATOM 652 C C . GLU A 1 84 ? 19.937 22.483 -12.012 1.00 69.94 84 GLU A C 1
ATOM 654 O O . GLU A 1 84 ? 18.821 22.222 -11.566 1.00 69.94 84 GLU A O 1
ATOM 659 N N . THR A 1 85 ? 20.745 21.533 -12.488 1.00 70.12 85 THR A N 1
ATOM 660 C CA . THR A 1 85 ? 20.370 20.115 -12.541 1.00 70.12 85 THR A CA 1
ATOM 661 C C . THR A 1 85 ? 20.193 19.509 -11.150 1.00 70.12 85 THR A C 1
ATOM 663 O O . THR A 1 85 ? 19.298 18.690 -10.954 1.00 70.12 85 THR A O 1
ATOM 666 N N . GLU A 1 86 ? 20.992 19.919 -10.166 1.00 76.44 86 GLU A N 1
ATOM 667 C CA . GLU A 1 86 ? 20.837 19.471 -8.778 1.00 76.44 86 GLU A CA 1
ATOM 668 C C . GLU A 1 86 ? 19.582 20.062 -8.111 1.00 76.44 86 GLU A C 1
ATOM 670 O O . GLU A 1 86 ? 18.887 19.349 -7.388 1.00 76.44 86 GLU A O 1
ATOM 675 N N . ILE A 1 87 ? 19.223 21.320 -8.402 1.00 84.06 87 ILE A N 1
ATOM 676 C CA . ILE A 1 87 ? 17.973 21.931 -7.908 1.00 84.06 87 ILE A CA 1
ATOM 677 C C . ILE A 1 87 ? 16.749 21.219 -8.491 1.00 84.06 87 ILE A C 1
ATOM 679 O O . ILE A 1 87 ? 15.838 20.873 -7.742 1.00 84.06 87 ILE A O 1
ATOM 683 N N . LEU A 1 88 ? 16.755 20.933 -9.796 1.00 83.44 88 LEU A N 1
ATOM 684 C CA . LEU A 1 88 ? 15.665 20.210 -10.459 1.00 83.44 88 LEU A CA 1
ATOM 685 C C . LEU A 1 88 ? 15.486 18.790 -9.898 1.00 83.44 88 LEU A C 1
ATOM 687 O O . LEU A 1 88 ? 14.359 18.328 -9.725 1.00 83.44 88 LEU A O 1
ATOM 691 N N . LYS A 1 89 ? 16.583 18.103 -9.551 1.00 82.44 89 LYS A N 1
ATOM 692 C CA . LYS A 1 89 ? 16.515 16.806 -8.855 1.00 82.44 89 LYS A CA 1
ATOM 693 C C . LYS A 1 89 ? 15.888 16.932 -7.468 1.00 82.44 89 LYS A C 1
ATOM 695 O O . LYS A 1 89 ? 15.073 16.092 -7.093 1.00 82.44 89 LYS A O 1
ATOM 700 N N . LEU A 1 90 ? 16.266 17.959 -6.707 1.00 85.94 90 LEU A N 1
ATOM 701 C CA . LEU A 1 90 ? 15.719 18.195 -5.371 1.00 85.94 90 LEU A CA 1
ATOM 702 C C . LEU A 1 90 ? 14.225 18.531 -5.431 1.00 85.94 90 LEU A C 1
ATOM 704 O O . LEU A 1 90 ? 13.459 18.045 -4.606 1.00 85.94 90 LEU A O 1
ATOM 708 N N . GLU A 1 91 ? 13.808 19.318 -6.422 1.00 87.94 91 GLU A N 1
ATOM 709 C CA . GLU A 1 91 ? 12.403 19.644 -6.662 1.00 87.94 91 GLU A CA 1
ATOM 710 C C . GLU A 1 91 ? 11.586 18.389 -6.983 1.00 87.94 91 GLU A C 1
ATOM 712 O O . GLU A 1 91 ? 10.543 18.166 -6.368 1.00 87.94 91 GLU A O 1
ATOM 717 N N . ALA A 1 92 ? 12.092 17.529 -7.874 1.00 84.00 92 ALA A N 1
ATOM 718 C CA . ALA A 1 92 ? 11.445 16.263 -8.205 1.00 84.00 92 ALA A CA 1
ATOM 719 C C . ALA A 1 92 ? 11.288 15.356 -6.971 1.00 84.00 92 ALA A C 1
ATOM 721 O O . ALA A 1 92 ? 10.207 14.818 -6.731 1.00 84.00 92 ALA A O 1
ATOM 722 N N . LEU A 1 93 ? 12.333 15.251 -6.144 1.00 90.19 93 LEU A N 1
ATOM 723 C CA . LEU A 1 93 ? 12.322 14.443 -4.921 1.00 90.19 93 LEU A CA 1
ATOM 724 C C . LEU A 1 93 ? 11.369 15.015 -3.857 1.00 90.19 93 LEU A C 1
ATOM 726 O O . LEU A 1 93 ? 10.636 14.274 -3.204 1.00 90.19 93 LEU A O 1
ATOM 730 N N . VAL A 1 94 ? 11.322 16.340 -3.696 1.00 92.75 94 VAL A N 1
ATOM 731 C CA . VAL A 1 94 ? 10.372 17.005 -2.787 1.00 92.75 94 VAL A CA 1
ATOM 732 C C . VAL A 1 94 ? 8.933 16.822 -3.266 1.00 92.75 94 VAL A C 1
ATOM 734 O O . VAL A 1 94 ? 8.040 16.612 -2.443 1.00 92.75 94 VAL A O 1
ATOM 737 N N . HIS A 1 95 ? 8.696 16.877 -4.576 1.00 90.81 95 HIS A N 1
ATOM 738 C CA . HIS A 1 95 ? 7.375 16.658 -5.156 1.00 90.81 95 HIS A CA 1
ATOM 739 C C . HIS A 1 95 ? 6.871 15.230 -4.902 1.00 90.81 95 HIS A C 1
ATOM 741 O O . HIS A 1 95 ? 5.720 15.044 -4.502 1.00 90.81 95 HIS A O 1
ATOM 747 N N . GLU A 1 96 ? 7.744 14.234 -5.059 1.00 87.00 96 GLU A N 1
ATOM 748 C CA . GLU A 1 96 ? 7.452 12.831 -4.754 1.00 87.00 96 GLU A CA 1
ATOM 749 C C . GLU A 1 96 ? 7.085 12.642 -3.274 1.00 87.00 96 GLU A C 1
ATOM 751 O O . GLU A 1 96 ? 5.997 12.151 -2.959 1.00 87.00 96 GLU A O 1
ATOM 756 N N . ILE A 1 97 ? 7.919 13.153 -2.359 1.00 89.38 97 ILE A N 1
ATOM 757 C CA . ILE A 1 97 ? 7.646 13.112 -0.913 1.00 89.38 97 ILE A CA 1
ATOM 758 C C . ILE A 1 97 ? 6.326 13.816 -0.579 1.00 89.38 97 ILE A C 1
ATOM 760 O O . ILE A 1 97 ? 5.567 13.355 0.276 1.00 89.38 97 ILE A O 1
ATOM 764 N N . HIS A 1 98 ? 6.023 14.939 -1.233 1.00 91.00 98 HIS A N 1
ATOM 765 C CA . HIS A 1 98 ? 4.789 15.674 -0.983 1.00 91.00 98 HIS A CA 1
ATOM 766 C C . HIS A 1 98 ? 3.549 14.834 -1.314 1.00 91.00 98 HIS A C 1
ATOM 768 O O . HIS A 1 98 ? 2.594 14.815 -0.534 1.00 91.00 98 HIS A O 1
ATOM 774 N N . MET A 1 99 ? 3.572 14.104 -2.431 1.00 86.62 99 MET A N 1
ATOM 775 C CA . MET A 1 99 ? 2.482 13.206 -2.824 1.00 86.62 99 MET A CA 1
ATOM 776 C C . MET A 1 99 ? 2.318 12.029 -1.852 1.00 86.62 99 MET A C 1
ATOM 778 O O . MET A 1 99 ? 1.190 11.669 -1.488 1.00 86.62 99 MET A O 1
ATOM 782 N N . GLU A 1 100 ? 3.423 11.464 -1.362 1.00 82.06 100 GLU A N 1
ATOM 783 C CA . GLU A 1 100 ? 3.382 10.416 -0.338 1.00 82.06 100 GLU A CA 1
ATOM 784 C C . GLU A 1 100 ? 2.827 10.935 0.993 1.00 82.06 100 GLU A C 1
ATOM 786 O O . GLU A 1 100 ? 1.929 10.320 1.571 1.00 82.06 100 GLU A O 1
ATOM 791 N N . LEU A 1 101 ? 3.274 12.111 1.449 1.00 86.38 101 LEU A N 1
ATOM 792 C CA . LEU A 1 101 ? 2.770 12.755 2.665 1.00 86.38 101 LEU A CA 1
ATOM 793 C C . LEU A 1 101 ? 1.274 13.065 2.576 1.00 86.38 101 LEU A C 1
ATOM 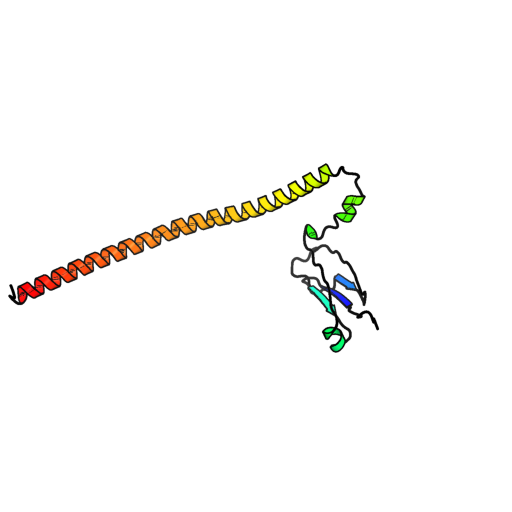795 O O . LEU A 1 101 ? 0.556 12.894 3.561 1.00 86.38 101 LEU A O 1
ATOM 799 N N . GLN A 1 102 ? 0.777 13.485 1.410 1.00 83.94 102 GLN A N 1
ATOM 800 C CA . GLN A 1 102 ? -0.661 13.665 1.201 1.00 83.94 102 GLN A CA 1
ATOM 801 C C . GLN A 1 102 ? -1.426 12.340 1.316 1.00 83.94 102 GLN A C 1
ATOM 803 O O . GLN A 1 102 ? -2.515 12.306 1.889 1.00 83.94 102 GLN A O 1
ATOM 808 N N . THR A 1 103 ? -0.859 11.243 0.811 1.00 80.00 103 THR A N 1
ATOM 809 C CA . THR A 1 103 ? -1.456 9.905 0.924 1.00 80.00 103 THR A CA 1
ATOM 810 C C . THR A 1 103 ? -1.468 9.417 2.373 1.00 80.00 103 THR A C 1
ATOM 812 O O . THR A 1 103 ? -2.486 8.899 2.836 1.00 80.00 103 THR A O 1
ATOM 815 N N . ILE A 1 104 ? -0.370 9.624 3.108 1.00 79.62 104 ILE A N 1
ATOM 816 C CA . ILE A 1 104 ? -0.261 9.296 4.535 1.00 79.62 104 ILE A CA 1
ATOM 817 C C . ILE A 1 104 ? -1.264 10.125 5.347 1.00 79.62 104 ILE A C 1
ATOM 819 O O . ILE A 1 104 ? -2.021 9.543 6.118 1.00 79.62 104 ILE A O 1
ATOM 823 N N . ARG A 1 105 ? -1.377 11.439 5.107 1.00 84.38 105 ARG A N 1
ATOM 824 C CA . ARG A 1 105 ? -2.367 12.302 5.781 1.00 84.38 105 ARG A CA 1
ATOM 825 C C . ARG A 1 105 ? -3.807 11.838 5.582 1.00 84.38 105 ARG A C 1
ATOM 827 O O . ARG A 1 105 ? -4.548 11.741 6.553 1.00 84.38 105 ARG A O 1
ATOM 834 N N . ARG A 1 106 ? -4.206 11.490 4.352 1.00 76.25 106 ARG A N 1
ATOM 835 C CA . ARG A 1 106 ? -5.565 10.968 4.086 1.00 76.25 106 ARG A CA 1
ATOM 836 C C . ARG A 1 106 ? -5.839 9.668 4.853 1.00 76.25 106 ARG A C 1
ATOM 838 O O . ARG A 1 106 ? -6.960 9.422 5.299 1.00 76.25 106 ARG A O 1
ATOM 845 N N . ARG A 1 107 ? -4.812 8.827 5.024 1.00 73.31 107 ARG A N 1
ATOM 846 C CA . ARG A 1 107 ? -4.905 7.600 5.829 1.00 73.31 107 ARG A CA 1
ATOM 847 C C . ARG A 1 107 ? -4.958 7.900 7.328 1.00 73.31 107 ARG A C 1
ATOM 849 O O . ARG A 1 107 ? -5.718 7.235 8.021 1.00 73.31 107 ARG A O 1
ATOM 856 N N . GLU A 1 108 ? -4.225 8.899 7.819 1.00 71.62 108 GLU A N 1
ATOM 857 C CA . GLU A 1 108 ? -4.285 9.347 9.219 1.00 71.62 108 GLU A CA 1
ATOM 858 C C . GLU A 1 108 ? -5.659 9.904 9.592 1.00 71.62 108 GLU A C 1
ATOM 860 O O . GLU A 1 108 ? -6.182 9.543 10.644 1.00 71.62 108 GLU A O 1
ATOM 865 N N . GLU A 1 109 ? -6.275 10.719 8.730 1.00 67.50 109 GLU A N 1
ATOM 866 C CA . GLU A 1 109 ? -7.638 11.229 8.938 1.00 67.50 109 GLU A CA 1
ATOM 867 C C . GLU A 1 109 ? -8.633 10.070 9.088 1.00 67.50 109 GLU A C 1
ATOM 869 O O . GLU A 1 109 ? -9.377 10.002 10.065 1.00 67.50 109 GLU A O 1
ATOM 874 N N . THR A 1 110 ? -8.540 9.077 8.198 1.00 61.66 110 THR A N 1
ATOM 875 C CA . THR A 1 110 ? -9.362 7.857 8.266 1.00 61.66 110 THR A CA 1
ATOM 876 C C . THR A 1 110 ? -9.069 7.032 9.531 1.00 61.66 110 THR A C 1
ATOM 878 O O . THR A 1 110 ? -9.973 6.465 10.144 1.00 61.66 110 THR A O 1
ATOM 881 N N . MET A 1 111 ? -7.804 6.957 9.955 1.00 60.28 111 MET A N 1
ATOM 882 C CA . MET A 1 111 ? -7.385 6.188 11.130 1.00 60.28 111 MET A CA 1
ATOM 883 C C . MET A 1 111 ? -7.802 6.864 12.443 1.00 60.28 111 MET A C 1
ATOM 885 O O . MET A 1 111 ? -8.122 6.172 13.414 1.00 60.28 111 MET A O 1
ATOM 889 N N . ARG A 1 112 ? -7.864 8.200 12.477 1.00 64.62 112 ARG A N 1
ATOM 890 C CA . ARG A 1 112 ? -8.326 8.970 13.638 1.00 64.62 112 ARG A CA 1
ATOM 891 C C . ARG A 1 112 ? -9.811 8.726 13.903 1.00 64.62 112 ARG A C 1
ATOM 893 O O . ARG A 1 112 ? -10.173 8.428 15.041 1.00 64.62 112 ARG A O 1
ATOM 900 N N . ASP A 1 113 ? -10.624 8.707 12.850 1.00 61.16 113 ASP A N 1
ATOM 901 C CA . ASP A 1 113 ? -12.064 8.444 12.947 1.00 61.16 113 ASP A CA 1
ATOM 902 C C . ASP A 1 113 ? -12.364 6.994 13.364 1.00 61.16 113 ASP A C 1
ATOM 904 O O . ASP A 1 113 ? -13.234 6.745 14.203 1.00 61.16 113 ASP A O 1
ATOM 908 N N . ILE A 1 114 ? -11.599 6.017 12.857 1.00 59.41 114 ILE A N 1
ATOM 909 C CA . ILE A 1 114 ? -11.710 4.612 13.291 1.00 59.41 114 ILE A CA 1
ATOM 910 C C . ILE A 1 114 ? -11.329 4.472 14.769 1.00 59.41 114 ILE A C 1
ATOM 912 O O . ILE A 1 114 ? -11.981 3.725 15.503 1.00 59.41 114 ILE A O 1
ATOM 916 N N . THR A 1 115 ? -10.305 5.195 15.225 1.00 62.75 115 THR A N 1
ATOM 917 C CA . THR A 1 115 ? -9.852 5.147 16.623 1.00 62.75 115 THR A CA 1
ATOM 918 C C . THR A 1 115 ? -10.896 5.754 17.564 1.00 62.75 115 THR A C 1
ATOM 920 O O . THR A 1 115 ? -11.193 5.171 18.608 1.00 62.75 115 THR A O 1
ATOM 923 N N . GLU A 1 116 ? -11.523 6.865 17.172 1.00 69.00 116 GLU A N 1
ATOM 924 C CA . GLU A 1 116 ? -12.587 7.510 17.948 1.00 69.00 116 GLU A CA 1
ATOM 925 C C . GLU A 1 116 ? -13.867 6.652 17.999 1.00 69.00 116 GLU A C 1
ATOM 927 O O . GLU A 1 116 ? -14.404 6.384 19.080 1.00 69.00 116 GLU A O 1
ATOM 932 N N . ALA A 1 117 ? -14.307 6.113 16.855 1.00 61.44 117 ALA A N 1
ATOM 933 C CA . ALA A 1 117 ? -15.504 5.274 16.765 1.00 61.44 117 ALA A CA 1
ATOM 934 C C . ALA A 1 117 ? -15.342 3.901 17.446 1.00 61.44 117 ALA A C 1
ATOM 936 O O . ALA A 1 117 ? -16.302 3.371 18.021 1.00 61.44 117 ALA A O 1
ATOM 937 N N . THR A 1 118 ? -14.137 3.320 17.415 1.00 68.62 118 THR A N 1
ATOM 938 C CA . THR A 1 118 ? -13.836 2.055 18.109 1.00 68.62 118 THR A CA 1
ATOM 939 C C . THR A 1 118 ? -13.840 2.255 19.621 1.00 68.62 118 THR A C 1
ATOM 941 O O . THR A 1 118 ? -14.429 1.449 20.344 1.00 68.62 118 THR A O 1
ATOM 944 N N . ASN A 1 119 ? -13.260 3.355 20.110 1.00 74.00 119 ASN A N 1
ATOM 945 C CA . ASN A 1 119 ? -13.169 3.627 21.541 1.00 74.00 119 ASN A CA 1
ATOM 946 C C . ASN A 1 119 ? -14.553 3.779 22.198 1.00 74.00 119 ASN A C 1
ATOM 948 O O . ASN A 1 119 ? -14.806 3.184 23.244 1.00 74.00 119 ASN A O 1
ATOM 952 N N . ALA A 1 120 ? -15.491 4.488 21.560 1.00 78.44 120 ALA A N 1
ATOM 953 C CA . ALA A 1 120 ? -16.826 4.701 22.125 1.00 78.44 120 ALA A CA 1
ATOM 954 C C . ALA A 1 120 ? -17.611 3.388 22.313 1.00 78.44 120 ALA A C 1
ATOM 956 O O . ALA A 1 120 ? -18.179 3.134 23.378 1.00 78.44 120 ALA A O 1
ATOM 957 N N . ARG A 1 121 ? -17.611 2.508 21.303 1.00 83.31 121 ARG A N 1
ATOM 958 C CA . ARG A 1 121 ? -18.325 1.220 21.374 1.00 83.31 121 ARG A CA 1
ATOM 959 C C . ARG A 1 121 ? -17.701 0.292 22.414 1.00 83.31 121 ARG A C 1
ATOM 961 O O . ARG A 1 121 ? -18.421 -0.295 23.219 1.00 83.31 121 ARG A O 1
ATOM 968 N N . VAL A 1 122 ? -16.372 0.194 22.430 1.00 86.44 122 VAL A N 1
ATOM 969 C CA . VAL A 1 122 ? -15.631 -0.628 23.399 1.00 86.44 122 VAL A CA 1
ATOM 970 C C . VAL A 1 122 ? -15.846 -0.124 24.830 1.00 86.44 122 VAL A C 1
ATOM 972 O O . VAL A 1 122 ? -16.063 -0.934 25.732 1.00 86.44 122 VAL A O 1
ATOM 975 N N . ALA A 1 123 ? -15.882 1.195 25.044 1.00 86.19 123 ALA A N 1
ATOM 976 C CA . ALA A 1 123 ? -16.177 1.786 26.347 1.00 86.19 123 ALA A CA 1
ATOM 977 C C . ALA A 1 123 ? -17.584 1.415 26.848 1.00 86.19 123 ALA A C 1
ATOM 979 O O . ALA A 1 123 ? -17.733 1.003 28.000 1.00 86.19 123 ALA A O 1
ATOM 980 N N . HIS A 1 124 ? -18.607 1.475 25.987 1.00 87.19 124 HIS A N 1
ATOM 981 C CA . HIS A 1 124 ? -19.968 1.066 26.354 1.00 87.19 124 HIS A CA 1
ATOM 982 C C . HIS A 1 124 ? -20.057 -0.416 26.746 1.00 87.19 124 HIS A C 1
ATOM 984 O O . HIS A 1 124 ? -20.673 -0.740 27.764 1.00 87.19 124 HIS A O 1
ATOM 990 N N . PHE A 1 125 ? -19.412 -1.314 25.992 1.00 92.50 125 PHE A N 1
ATOM 991 C CA . PHE A 1 125 ? -19.364 -2.735 26.350 1.00 92.50 125 PHE A CA 1
ATOM 992 C C . PHE A 1 125 ? -18.624 -2.974 27.671 1.00 92.50 125 PHE A C 1
ATOM 994 O O . PHE A 1 125 ? -19.102 -3.742 28.505 1.00 92.50 125 PHE A O 1
ATOM 1001 N N . SER A 1 126 ? -17.506 -2.278 27.898 1.00 92.94 126 SER A N 1
ATOM 1002 C CA . SER A 1 126 ? -16.732 -2.366 29.142 1.00 92.94 126 SER A CA 1
ATOM 1003 C C . SER A 1 126 ? -17.560 -1.964 30.372 1.00 92.94 126 SER A C 1
ATOM 1005 O O . SER A 1 126 ? -17.607 -2.697 31.362 1.00 92.94 126 SER A O 1
ATOM 1007 N N . ILE A 1 127 ? -18.306 -0.855 30.284 1.00 94.94 127 ILE A N 1
ATOM 1008 C CA . ILE A 1 127 ? -19.215 -0.404 31.351 1.00 94.94 127 ILE A CA 1
ATOM 1009 C C . ILE A 1 127 ? -20.315 -1.443 31.610 1.00 94.94 127 ILE A C 1
ATOM 1011 O O . ILE A 1 127 ? -20.606 -1.759 32.764 1.00 94.94 127 ILE A O 1
ATOM 1015 N N . GLY A 1 128 ? -20.902 -2.013 30.552 1.00 96.19 128 GLY A N 1
ATOM 1016 C CA . GLY A 1 128 ? -21.919 -3.059 30.675 1.00 96.19 128 GLY A CA 1
ATOM 1017 C C . GLY A 1 128 ? -21.406 -4.298 31.414 1.00 96.19 128 GLY A C 1
ATOM 1018 O O . GLY A 1 128 ? -22.052 -4.769 32.350 1.00 96.19 128 GLY A O 1
ATOM 1019 N N . VAL A 1 129 ? -20.216 -4.788 31.052 1.00 96.19 129 VAL A N 1
ATOM 1020 C CA . VAL A 1 129 ? -19.576 -5.936 31.720 1.00 96.19 129 VAL A CA 1
ATOM 1021 C C . VAL A 1 129 ? -19.304 -5.637 33.194 1.00 96.19 129 VAL A C 1
ATOM 1023 O O . VAL A 1 129 ? -19.602 -6.469 34.050 1.00 96.19 129 VAL A O 1
ATOM 1026 N N . LEU A 1 130 ? -18.799 -4.441 33.513 1.00 97.00 130 LEU A N 1
ATOM 1027 C CA . LEU A 1 130 ? -18.536 -4.038 34.894 1.00 97.00 130 LEU A CA 1
ATOM 1028 C C . LEU A 1 130 ? -19.816 -4.046 35.747 1.00 97.00 130 LEU A C 1
ATOM 1030 O O . LEU A 1 130 ? -19.814 -4.596 36.850 1.00 97.00 130 LEU A O 1
ATOM 1034 N N . LEU A 1 131 ? -20.917 -3.493 35.229 1.00 97.56 131 LEU A N 1
ATOM 1035 C CA . LEU A 1 131 ? -22.213 -3.487 35.917 1.00 97.56 131 LEU A CA 1
ATOM 1036 C C . LEU A 1 131 ? -22.744 -4.904 36.154 1.00 97.56 131 LEU A C 1
ATOM 1038 O O . LEU A 1 131 ? -23.222 -5.205 37.250 1.00 97.56 131 LEU A O 1
ATOM 1042 N N . VAL A 1 132 ? -22.622 -5.789 35.160 1.00 97.94 132 VAL A N 1
ATOM 1043 C CA . VAL A 1 132 ? -23.015 -7.199 35.292 1.00 97.94 132 VAL A CA 1
ATOM 1044 C C . VAL A 1 132 ? -22.183 -7.896 36.370 1.00 97.94 132 VAL A C 1
ATOM 1046 O O . VAL A 1 132 ? -22.751 -8.569 37.228 1.00 97.94 132 VAL A O 1
ATOM 1049 N N . CYS A 1 133 ? -20.863 -7.693 36.397 1.00 97.69 133 CYS A N 1
ATOM 1050 C CA . CYS A 1 133 ? -19.987 -8.257 37.426 1.00 97.69 133 CYS A CA 1
ATOM 1051 C C . CYS A 1 133 ? -20.366 -7.788 38.840 1.00 97.69 133 CYS A C 1
ATOM 1053 O O . CYS A 1 133 ? -20.465 -8.612 39.750 1.00 97.69 133 CYS A O 1
ATOM 1055 N N . VAL A 1 134 ? -20.634 -6.491 39.029 1.00 97.88 134 VAL A N 1
ATOM 1056 C CA . VAL A 1 134 ? -21.075 -5.943 40.326 1.00 97.88 134 VAL A CA 1
ATOM 1057 C C . VAL A 1 134 ? -22.437 -6.514 40.733 1.00 97.88 134 VAL A C 1
ATOM 1059 O O . VAL A 1 134 ? -22.623 -6.898 41.889 1.00 97.88 134 VAL A O 1
ATOM 1062 N N . GLY A 1 135 ? -23.375 -6.633 39.789 1.00 97.94 135 GLY A N 1
ATOM 1063 C CA . GLY A 1 135 ? -24.684 -7.242 40.027 1.00 97.94 135 GLY A CA 1
ATOM 1064 C C . GLY A 1 135 ? -24.582 -8.710 40.445 1.00 97.94 135 GLY A C 1
ATOM 1065 O O . GLY A 1 135 ? -25.206 -9.117 41.426 1.00 97.94 135 GLY A O 1
ATOM 1066 N N . LEU A 1 136 ? -23.750 -9.495 39.755 1.00 97.62 136 LEU A N 1
ATOM 1067 C CA . LEU A 1 136 ? -23.489 -10.895 40.095 1.00 97.62 136 LEU A CA 1
ATOM 1068 C C . LEU A 1 136 ? -22.818 -11.034 41.464 1.00 97.62 136 LEU A C 1
ATOM 1070 O O . LEU A 1 136 ? -23.236 -11.883 42.249 1.00 97.62 136 LEU A O 1
ATOM 1074 N N . ALA A 1 137 ? -21.838 -10.187 41.787 1.00 96.88 137 ALA A N 1
ATOM 1075 C CA . ALA A 1 137 ? -21.193 -10.182 43.098 1.00 96.88 137 ALA A CA 1
ATOM 1076 C C . ALA A 1 137 ? -22.196 -9.854 44.221 1.00 96.88 137 ALA A C 1
ATOM 1078 O O . ALA A 1 137 ? -22.257 -10.556 45.232 1.00 96.88 137 ALA A O 1
ATOM 1079 N N . GLY A 1 138 ? -23.049 -8.843 44.025 1.00 97.12 138 GLY A N 1
ATOM 1080 C CA . GLY A 1 138 ? -24.121 -8.508 44.966 1.00 97.12 138 GLY A CA 1
ATOM 1081 C C . GLY A 1 138 ? -25.133 -9.646 45.134 1.00 97.12 138 GLY A C 1
ATOM 1082 O O . GLY A 1 138 ? -25.513 -9.983 46.257 1.00 97.12 138 GLY A O 1
ATOM 1083 N N . TRP A 1 139 ? -25.522 -10.293 44.033 1.00 97.19 139 TRP A N 1
ATOM 1084 C CA . TRP A 1 139 ? -26.413 -11.453 44.052 1.00 97.19 139 TRP A CA 1
ATOM 1085 C C . TRP A 1 139 ? -25.801 -12.640 44.801 1.00 97.19 139 TRP A C 1
ATOM 1087 O O . TRP A 1 139 ? -26.469 -13.251 45.638 1.00 97.19 139 TRP A O 1
ATOM 1097 N N . GLN A 1 140 ? -24.526 -12.944 44.543 1.00 95.69 140 GLN A N 1
ATOM 1098 C CA . GLN A 1 140 ? -23.777 -13.987 45.244 1.00 95.69 140 GLN A CA 1
ATOM 1099 C C . GLN A 1 140 ? -23.757 -13.730 46.754 1.00 95.69 140 GLN A C 1
ATOM 1101 O O . GLN A 1 140 ? -24.083 -14.631 47.529 1.00 95.69 140 GLN A O 1
ATOM 1106 N N . LEU A 1 141 ? -23.460 -12.498 47.179 1.00 94.62 141 LEU A N 1
ATOM 1107 C CA . LEU A 1 141 ? -23.463 -12.118 48.594 1.00 94.62 141 LEU A CA 1
ATOM 1108 C C . LEU A 1 141 ? -24.858 -12.235 49.222 1.00 94.62 141 LEU A C 1
ATOM 1110 O O . LEU A 1 141 ? -25.001 -12.805 50.306 1.00 94.62 141 LEU A O 1
ATOM 1114 N N . TYR A 1 142 ? -25.899 -11.756 48.536 1.00 94.88 142 TYR A N 1
ATOM 1115 C CA . TYR A 1 142 ? -27.280 -11.861 49.010 1.00 94.88 142 TYR A CA 1
ATOM 1116 C C . TYR A 1 142 ? -27.724 -13.320 49.167 1.00 94.88 142 TYR A C 1
ATOM 1118 O O . TYR A 1 142 ? -28.323 -13.690 50.183 1.00 94.88 142 TYR A O 1
ATOM 1126 N N . TYR A 1 143 ? -27.412 -14.166 48.182 1.00 93.69 143 TYR A N 1
ATOM 1127 C CA . TYR A 1 143 ? -27.721 -15.591 48.227 1.00 93.69 143 TYR A CA 1
ATOM 1128 C C . TYR A 1 143 ? -27.037 -16.270 49.418 1.00 93.69 143 TYR A C 1
ATOM 1130 O O . TYR A 1 143 ? -27.703 -16.973 50.182 1.00 93.69 143 TYR A O 1
ATOM 1138 N N . LEU A 1 144 ? -25.742 -16.001 49.630 1.00 89.44 144 LEU A N 1
ATOM 1139 C CA . LEU A 1 144 ? -24.977 -16.547 50.752 1.00 89.44 144 LEU A CA 1
ATOM 1140 C C . LEU A 1 144 ? -25.577 -16.113 52.101 1.00 89.44 144 LEU A C 1
ATOM 1142 O O . LEU A 1 144 ? -25.834 -16.950 52.967 1.00 89.44 144 LEU A O 1
ATOM 1146 N N . GLN A 1 145 ? -25.891 -14.821 52.263 1.00 88.06 145 GLN A N 1
ATOM 1147 C CA . GLN A 1 145 ? -26.524 -14.298 53.480 1.00 88.06 145 GLN A CA 1
ATOM 1148 C C . GLN A 1 145 ? -27.900 -14.925 53.737 1.00 88.06 145 GLN A C 1
ATOM 1150 O O . GLN A 1 145 ? -28.230 -15.277 54.873 1.00 88.06 145 GLN A O 1
ATOM 1155 N N . ARG A 1 146 ? -28.718 -15.095 52.692 1.00 87.50 146 ARG A N 1
ATOM 1156 C CA . ARG A 1 146 ? -30.043 -15.716 52.811 1.00 87.50 146 ARG A CA 1
ATOM 1157 C C . ARG A 1 146 ? -29.942 -17.199 53.158 1.00 87.50 146 ARG A C 1
ATOM 1159 O O . ARG A 1 146 ? -30.761 -17.691 53.934 1.00 87.50 146 ARG A O 1
ATOM 1166 N N . PHE A 1 147 ? -28.947 -17.894 52.616 1.00 86.75 147 PHE A N 1
ATOM 1167 C CA . PHE A 1 147 ? -28.669 -19.289 52.934 1.00 86.75 147 PHE A CA 1
ATOM 1168 C C . PHE A 1 147 ? -28.279 -19.463 54.411 1.00 86.75 147 PHE A C 1
ATOM 1170 O O . PHE A 1 147 ? -28.880 -20.292 55.097 1.00 86.75 147 PHE A O 1
ATOM 1177 N N . PHE A 1 148 ? -27.372 -18.628 54.933 1.00 82.25 148 PHE A N 1
ATOM 1178 C CA . PHE A 1 148 ? -26.979 -18.659 56.349 1.00 82.25 148 PHE A CA 1
ATOM 1179 C C . PHE A 1 148 ? -28.133 -18.308 57.298 1.00 82.25 148 PHE A C 1
ATOM 1181 O O . PHE A 1 148 ? -28.346 -19.024 58.278 1.00 82.25 148 PHE A O 1
ATOM 1188 N N . LYS A 1 149 ? -28.952 -17.294 56.971 1.00 79.00 149 LYS A N 1
ATOM 1189 C CA . LYS A 1 149 ? -30.152 -16.953 57.762 1.00 79.00 149 LYS A CA 1
ATOM 1190 C C . LYS A 1 149 ? -31.173 -18.090 57.812 1.00 79.00 149 LYS A C 1
ATOM 1192 O O . LYS A 1 149 ? -31.770 -18.327 58.857 1.00 79.00 149 LYS A O 1
ATOM 1197 N N . ARG A 1 150 ? -31.393 -18.803 56.699 1.00 74.75 150 ARG A N 1
ATOM 1198 C CA . ARG A 1 150 ? -32.351 -19.923 56.666 1.00 74.75 150 ARG A CA 1
ATOM 1199 C C . ARG A 1 150 ? -31.859 -21.147 57.428 1.00 74.75 150 ARG A C 1
ATOM 1201 O O . ARG A 1 150 ? -32.682 -21.840 58.015 1.00 74.75 150 ARG A O 1
ATOM 1208 N N . LYS A 1 151 ? -30.553 -21.429 57.409 1.00 74.19 151 LYS A N 1
ATOM 1209 C CA . LYS A 1 151 ? -30.000 -22.607 58.086 1.00 74.19 151 LYS A CA 1
ATOM 1210 C C . LYS A 1 151 ? -29.682 -22.400 59.574 1.00 74.19 151 LYS A C 1
ATOM 1212 O O . LYS A 1 151 ? -29.316 -23.382 60.206 1.00 74.19 151 LYS A O 1
ATOM 1217 N N . LYS A 1 152 ? -29.862 -21.193 60.140 1.00 58.41 152 LYS A N 1
ATOM 1218 C CA . LYS A 1 152 ? -29.541 -20.867 61.550 1.00 58.41 152 LYS A CA 1
ATOM 1219 C C . LYS A 1 152 ? -28.152 -21.390 61.966 1.00 58.41 152 LYS A C 1
ATOM 1221 O O . LYS A 1 152 ? -28.029 -22.129 62.935 1.00 58.41 152 LYS A O 1
ATOM 1226 N N . ILE A 1 153 ? -27.123 -21.075 61.173 1.00 61.69 153 ILE A N 1
ATOM 1227 C CA . ILE A 1 153 ? -25.723 -21.464 61.463 1.00 61.69 153 ILE A CA 1
ATOM 1228 C C . ILE A 1 153 ? -24.932 -20.286 62.085 1.00 61.69 153 ILE A C 1
ATOM 1230 O O . ILE A 1 153 ? -23.756 -20.422 62.398 1.00 61.69 153 ILE A O 1
ATOM 1234 N N . LEU A 1 154 ? -25.594 -19.151 62.335 1.00 55.56 154 LEU A N 1
ATOM 1235 C CA . LEU A 1 154 ? -25.194 -18.142 63.320 1.00 55.56 154 LEU A CA 1
ATOM 1236 C C . LEU A 1 154 ? -26.402 -17.812 64.200 1.00 55.56 154 LEU A C 1
ATOM 1238 O O . LEU A 1 154 ? -27.511 -17.711 63.618 1.00 55.56 154 LEU A O 1
#